Protein AF-A0A1C3YR83-F1 (afdb_monomer)

Structure (mmCIF, N/CA/C/O backbone):
data_AF-A0A1C3YR83-F1
#
_entry.id   AF-A0A1C3YR83-F1
#
loop_
_atom_site.group_PDB
_atom_site.id
_atom_site.type_symbol
_atom_site.label_atom_id
_atom_site.label_alt_id
_atom_site.label_comp_id
_atom_site.label_asym_id
_atom_site.label_entity_id
_atom_site.label_seq_id
_atom_site.pdbx_PDB_ins_code
_atom_site.Cartn_x
_atom_site.Cartn_y
_atom_site.Cartn_z
_atom_site.occupancy
_atom_site.B_iso_or_equiv
_atom_site.auth_seq_id
_atom_site.auth_comp_id
_atom_site.auth_asym_id
_atom_site.auth_atom_id
_atom_site.pdbx_PDB_model_num
ATOM 1 N N . MET A 1 1 ? 27.546 18.343 -14.899 1.00 38.28 1 MET A N 1
ATOM 2 C CA . MET A 1 1 ? 26.209 17.715 -14.937 1.00 38.28 1 MET A CA 1
ATOM 3 C C . MET A 1 1 ? 26.297 16.479 -14.062 1.00 38.28 1 MET A C 1
ATOM 5 O O . MET A 1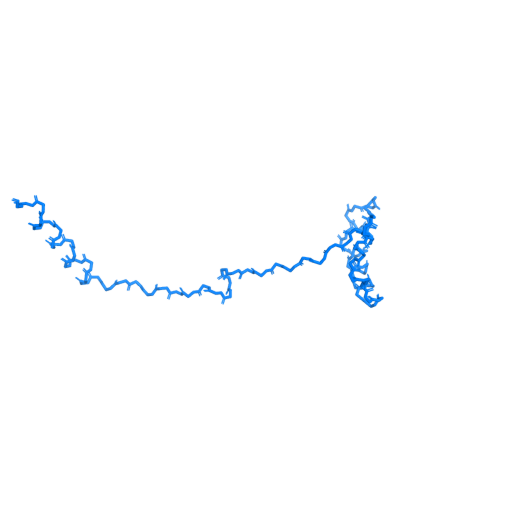 1 ? 26.949 15.526 -14.456 1.00 38.28 1 MET A O 1
ATOM 9 N N . SER A 1 2 ? 25.823 16.572 -12.818 1.00 39.84 2 SER A N 1
ATOM 10 C CA . SER A 1 2 ? 25.926 15.478 -11.846 1.00 39.84 2 SER A CA 1
ATOM 11 C C . SER 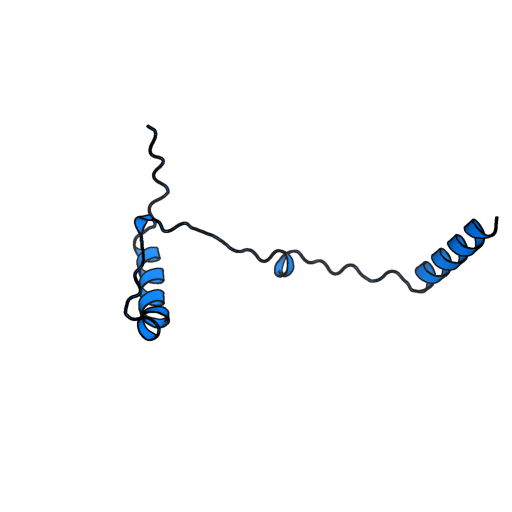A 1 2 ? 24.726 14.561 -12.046 1.00 39.84 2 SER A C 1
ATOM 13 O O . SER A 1 2 ? 23.626 14.869 -11.589 1.00 39.84 2 SER A O 1
ATOM 15 N N . SER A 1 3 ? 24.921 13.498 -12.823 1.00 47.28 3 SER A N 1
ATOM 16 C CA . SER A 1 3 ? 23.931 12.438 -12.986 1.00 47.28 3 SER A CA 1
ATOM 17 C C . SER A 1 3 ? 23.879 11.644 -11.685 1.00 47.28 3 SER A C 1
ATOM 19 O O . SER A 1 3 ? 24.779 10.872 -11.374 1.00 47.28 3 SER A O 1
ATOM 21 N N . GLN A 1 4 ? 22.855 11.905 -10.880 1.00 40.06 4 GLN A N 1
ATOM 22 C CA . GLN A 1 4 ? 22.513 11.100 -9.714 1.00 40.06 4 GLN A CA 1
ATOM 23 C C . GLN A 1 4 ? 21.866 9.801 -10.214 1.00 40.06 4 GLN A C 1
ATOM 25 O O . GLN A 1 4 ? 20.665 9.776 -10.480 1.00 40.06 4 GLN A O 1
ATOM 30 N N . GLU A 1 5 ? 22.650 8.737 -10.388 1.00 50.50 5 GLU A N 1
ATOM 31 C CA . GLU A 1 5 ? 22.104 7.391 -10.582 1.00 50.50 5 GLU A CA 1
ATOM 32 C C . GLU A 1 5 ? 21.618 6.870 -9.223 1.00 50.50 5 GLU A C 1
ATOM 34 O O . GLU A 1 5 ? 22.379 6.779 -8.258 1.00 50.50 5 GLU A O 1
ATOM 39 N N . GLY A 1 6 ? 20.310 6.624 -9.115 1.00 52.69 6 GLY A N 1
ATOM 40 C CA . GLY A 1 6 ? 19.703 6.051 -7.914 1.00 52.69 6 GLY A CA 1
ATOM 41 C C . GLY A 1 6 ? 20.199 4.622 -7.645 1.00 52.69 6 GLY A C 1
ATOM 42 O O . GLY A 1 6 ? 20.841 4.017 -8.501 1.00 52.69 6 GLY A O 1
ATOM 43 N N . PRO A 1 7 ? 19.906 4.045 -6.466 1.00 58.72 7 PRO A N 1
ATOM 44 C CA . PRO A 1 7 ? 20.368 2.704 -6.124 1.00 58.72 7 PRO A CA 1
ATOM 45 C C . PRO A 1 7 ? 19.798 1.666 -7.101 1.00 58.72 7 PRO A C 1
ATOM 47 O O . PRO A 1 7 ? 18.584 1.454 -7.148 1.00 58.72 7 PRO A O 1
ATOM 50 N N . THR A 1 8 ? 20.673 1.003 -7.859 1.00 61.81 8 THR A N 1
ATOM 51 C CA . THR A 1 8 ? 20.312 -0.097 -8.760 1.00 61.81 8 THR A CA 1
ATOM 52 C C . THR A 1 8 ? 19.697 -1.244 -7.945 1.00 61.81 8 THR A C 1
ATOM 54 O O . THR A 1 8 ? 20.337 -1.731 -7.007 1.00 61.81 8 THR A O 1
ATOM 57 N N . PRO A 1 9 ? 18.463 -1.694 -8.243 1.00 64.50 9 PRO A N 1
ATOM 58 C CA . PRO A 1 9 ? 17.840 -2.795 -7.514 1.00 64.50 9 PRO A CA 1
ATOM 59 C C . PRO A 1 9 ? 18.655 -4.086 -7.654 1.00 64.50 9 PRO A C 1
ATOM 61 O O . PRO A 1 9 ? 19.127 -4.410 -8.743 1.00 64.50 9 PRO A O 1
ATOM 64 N N . SER A 1 10 ? 18.781 -4.861 -6.572 1.00 72.44 10 SER A N 1
ATOM 65 C CA . SER A 1 10 ? 19.366 -6.202 -6.655 1.00 72.44 10 SER A CA 1
ATOM 66 C C . SER A 1 10 ? 18.525 -7.107 -7.570 1.00 72.44 10 SER A C 1
ATOM 68 O O . SER A 1 10 ? 17.294 -7.014 -7.600 1.00 72.44 10 SER A O 1
ATOM 70 N N . TYR A 1 11 ? 19.196 -7.999 -8.306 1.00 69.38 11 TYR A N 1
ATOM 71 C CA . TYR A 1 11 ? 18.606 -8.870 -9.335 1.00 69.38 11 TYR A CA 1
ATOM 72 C C . TYR A 1 11 ? 17.361 -9.642 -8.857 1.00 69.38 11 TYR A C 1
ATOM 74 O O . TYR A 1 11 ? 16.362 -9.725 -9.569 1.00 69.38 11 TYR A O 1
ATOM 82 N N . GLU A 1 12 ? 17.365 -10.124 -7.611 1.00 72.62 12 GLU A N 1
ATOM 83 C CA . GLU A 1 12 ? 16.244 -10.874 -7.027 1.00 72.62 12 GLU A CA 1
ATOM 84 C C . GLU A 1 12 ? 14.936 -10.073 -6.955 1.00 72.62 12 GLU A C 1
ATOM 86 O O . GLU A 1 12 ? 13.846 -10.620 -7.135 1.00 72.62 12 GLU A O 1
ATOM 91 N N . ARG A 1 13 ? 15.018 -8.757 -6.731 1.00 74.19 13 ARG A N 1
ATOM 92 C CA . ARG A 1 13 ? 13.830 -7.902 -6.634 1.00 74.19 13 ARG A CA 1
ATOM 93 C C . ARG A 1 13 ? 13.180 -7.694 -7.999 1.00 74.19 13 ARG A C 1
ATOM 95 O O . ARG A 1 13 ? 11.954 -7.715 -8.099 1.00 74.19 13 ARG A O 1
ATOM 102 N N . LEU A 1 14 ? 13.991 -7.511 -9.040 1.00 80.75 14 LEU A N 1
ATOM 103 C CA . LEU A 1 14 ? 13.503 -7.352 -10.411 1.00 80.75 14 LEU A CA 1
ATOM 104 C C . LEU A 1 14 ? 12.769 -8.607 -10.886 1.00 80.75 14 LEU A C 1
ATOM 106 O O . LEU A 1 14 ? 11.720 -8.491 -11.513 1.00 80.75 14 LEU A O 1
ATOM 110 N N . LEU A 1 15 ? 13.256 -9.794 -10.506 1.00 85.06 15 LEU A N 1
ATOM 111 C CA . LEU A 1 15 ? 12.576 -11.059 -10.793 1.00 85.06 15 LEU A CA 1
ATOM 112 C C . LEU A 1 15 ? 11.184 -11.130 -10.160 1.00 85.06 15 LEU A C 1
ATOM 114 O O . LEU A 1 15 ? 10.237 -11.560 -10.813 1.00 85.06 15 LEU A O 1
ATOM 118 N N . CYS A 1 16 ? 11.033 -10.685 -8.910 1.00 86.25 16 CYS A N 1
ATOM 119 C CA . CYS A 1 16 ? 9.731 -10.665 -8.241 1.00 86.25 16 CYS A CA 1
ATOM 120 C C . CYS A 1 16 ? 8.723 -9.768 -8.983 1.00 86.25 16 CYS A C 1
ATOM 122 O O . CYS A 1 16 ? 7.604 -10.196 -9.270 1.00 86.25 16 CYS A O 1
ATOM 124 N N . ILE A 1 17 ? 9.148 -8.558 -9.363 1.00 87.00 17 ILE A N 1
ATOM 125 C CA . ILE A 1 17 ? 8.318 -7.601 -10.110 1.00 87.00 17 ILE A CA 1
ATOM 126 C C . ILE A 1 17 ? 7.945 -8.167 -11.484 1.00 87.00 17 ILE A C 1
ATOM 128 O O . ILE A 1 17 ? 6.783 -8.117 -11.882 1.00 87.00 17 ILE A O 1
ATOM 132 N N . TYR A 1 18 ? 8.914 -8.747 -12.191 1.00 8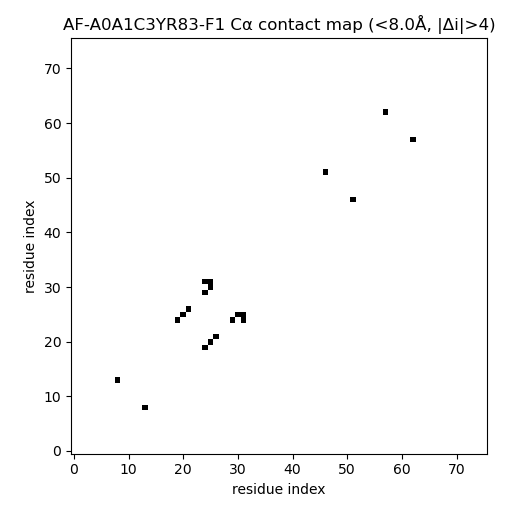9.31 18 TYR A N 1
ATOM 133 C CA . TYR A 1 18 ? 8.699 -9.329 -13.511 1.00 89.31 18 TYR A CA 1
ATOM 134 C C . TYR A 1 18 ? 7.737 -10.526 -13.470 1.00 89.31 18 TYR A C 1
ATOM 136 O O . TYR A 1 18 ? 6.813 -10.606 -14.277 1.00 89.31 18 TYR A O 1
ATOM 144 N N . ASN A 1 19 ? 7.883 -11.413 -12.483 1.00 92.12 19 ASN A N 1
ATOM 145 C CA . ASN A 1 19 ? 6.994 -12.563 -12.301 1.00 92.12 19 ASN A CA 1
ATOM 146 C C . ASN A 1 19 ? 5.546 -12.141 -12.023 1.00 92.12 19 ASN A C 1
ATOM 148 O O . ASN A 1 19 ? 4.616 -12.760 -12.538 1.00 92.12 19 ASN A O 1
ATOM 152 N N . TYR A 1 20 ? 5.345 -11.100 -11.211 1.00 90.88 20 TYR A N 1
ATOM 153 C CA . TYR A 1 20 ? 4.017 -10.535 -10.977 1.00 90.88 20 TYR A CA 1
ATOM 154 C C . TYR A 1 20 ? 3.439 -9.940 -12.265 1.00 90.88 20 TYR A C 1
ATOM 156 O O . TYR A 1 20 ? 2.313 -10.246 -12.643 1.00 90.88 20 TYR A O 1
ATOM 164 N N . PHE A 1 21 ? 4.241 -9.150 -12.979 1.00 91.44 21 PHE A N 1
ATOM 165 C CA . PHE A 1 21 ? 3.838 -8.515 -14.229 1.00 91.44 21 PHE A CA 1
ATOM 166 C C . PHE A 1 21 ? 3.385 -9.522 -15.294 1.00 91.44 21 PHE A C 1
ATOM 168 O O . PHE A 1 21 ? 2.358 -9.320 -15.939 1.00 91.44 21 PHE A O 1
ATOM 175 N N . GLN A 1 22 ? 4.096 -10.640 -15.443 1.00 92.62 22 GLN A N 1
ATOM 176 C CA . GLN A 1 22 ? 3.703 -11.691 -16.381 1.00 92.62 22 GLN A CA 1
ATOM 177 C C . GLN A 1 22 ? 2.365 -12.345 -16.022 1.00 92.62 22 GLN A C 1
ATOM 179 O O . GLN A 1 22 ? 1.577 -12.650 -16.916 1.00 92.62 22 GLN A O 1
ATO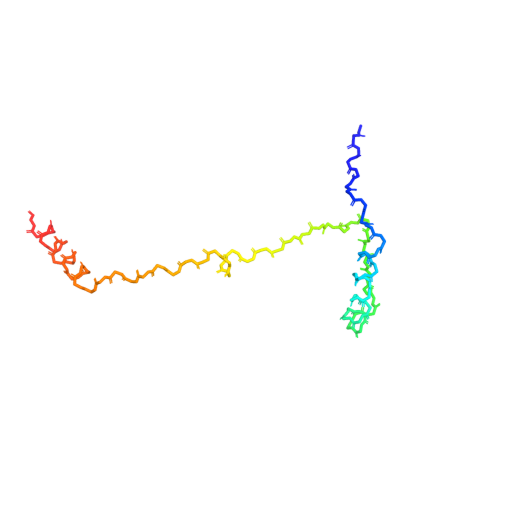M 184 N N . LYS A 1 23 ? 2.111 -12.575 -14.730 1.00 94.50 23 LYS A N 1
ATOM 185 C CA . LYS A 1 23 ? 0.897 -13.261 -14.269 1.00 94.50 23 LYS A CA 1
ATOM 186 C C . LYS A 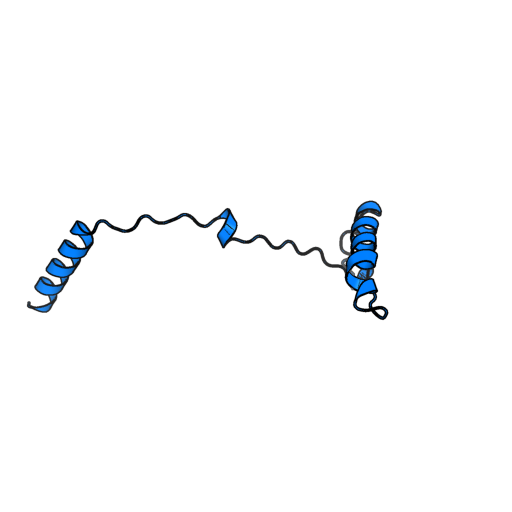1 23 ? -0.326 -12.360 -14.302 1.00 94.50 23 LYS A C 1
ATOM 188 O O . LYS A 1 23 ? -1.367 -12.787 -14.774 1.00 94.50 23 LYS A O 1
ATOM 193 N N . GLU A 1 24 ? -0.182 -11.128 -13.832 1.00 95.19 24 GLU A N 1
ATOM 194 C CA . GLU A 1 24 ? -1.327 -10.255 -13.569 1.00 95.19 24 GLU A CA 1
ATOM 195 C C . GLU A 1 24 ? -1.529 -9.196 -14.654 1.00 95.19 24 GLU A C 1
ATOM 197 O O . GLU A 1 24 ? -2.649 -8.750 -14.863 1.00 95.19 24 GLU A O 1
ATOM 202 N N . VAL A 1 25 ? -0.477 -8.765 -15.362 1.00 92.81 25 VAL A N 1
ATOM 203 C CA . VAL A 1 25 ? -0.598 -7.669 -16.341 1.00 92.81 25 VAL A CA 1
ATOM 204 C C . VAL A 1 25 ? -0.698 -8.201 -17.762 1.00 92.81 25 VAL A C 1
ATOM 206 O O . VAL A 1 25 ? -1.655 -7.873 -18.459 1.00 92.81 25 VAL A O 1
ATOM 209 N N . LEU A 1 26 ? 0.235 -9.057 -18.192 1.00 93.56 26 LEU A N 1
ATOM 210 C CA . LEU A 1 26 ? 0.257 -9.551 -19.577 1.00 93.56 26 LEU A CA 1
ATOM 211 C C . LEU A 1 26 ? -0.965 -10.405 -19.943 1.00 93.56 26 LEU A C 1
ATOM 213 O O . LEU A 1 26 ? -1.333 -10.461 -21.114 1.00 93.56 26 LEU A O 1
ATOM 217 N N . GLN A 1 27 ? -1.627 -11.028 -18.961 1.00 93.62 27 GLN A N 1
ATOM 218 C CA . GLN A 1 27 ? -2.890 -11.738 -19.194 1.00 93.62 27 GLN A CA 1
ATOM 219 C C . GLN A 1 27 ? -4.037 -10.805 -19.602 1.00 93.62 27 GLN A C 1
ATOM 221 O O . GLN A 1 27 ? -4.945 -11.227 -20.315 1.00 93.62 27 GLN A O 1
ATOM 226 N N . HIS A 1 28 ? -4.007 -9.550 -19.154 1.00 93.12 28 HIS A N 1
ATOM 227 C CA . HIS A 1 28 ? -5.051 -8.567 -19.433 1.00 93.12 28 HIS A CA 1
ATOM 228 C C . HIS A 1 28 ? -4.655 -7.589 -20.540 1.00 93.12 28 HIS A C 1
ATOM 230 O O . HIS A 1 28 ? -5.514 -7.147 -21.299 1.00 93.12 28 HIS A O 1
ATOM 236 N N . VAL A 1 29 ? -3.366 -7.254 -20.643 1.00 94.88 29 VAL A N 1
ATOM 237 C CA . VAL A 1 29 ? -2.828 -6.301 -21.618 1.00 94.88 29 VAL A CA 1
ATOM 238 C C . VAL A 1 29 ? -1.538 -6.871 -22.221 1.00 94.88 29 VAL A C 1
ATOM 240 O O . VAL A 1 29 ? -0.457 -6.660 -21.666 1.00 94.88 29 VAL A O 1
ATOM 243 N N . PRO A 1 30 ? -1.626 -7.575 -23.363 1.00 92.69 30 PRO A N 1
ATOM 244 C CA . PRO A 1 30 ? -0.472 -8.215 -24.001 1.00 92.69 30 PRO A CA 1
ATOM 245 C C . PRO A 1 30 ? 0.616 -7.230 -24.448 1.00 92.69 30 PRO A C 1
ATOM 247 O O . PRO A 1 30 ? 1.797 -7.564 -24.443 1.00 92.69 30 PRO A O 1
ATOM 250 N N . GLU A 1 31 ? 0.220 -6.001 -24.788 1.00 93.44 31 GLU A N 1
ATOM 251 C CA . GLU A 1 31 ? 1.115 -4.947 -25.290 1.00 93.44 31 GLU A CA 1
ATOM 252 C C . GLU A 1 31 ? 1.864 -4.208 -24.165 1.00 93.44 31 GLU A C 1
ATOM 254 O O . GLU A 1 31 ? 2.625 -3.269 -24.418 1.00 93.44 31 GLU A O 1
ATOM 259 N N . ALA A 1 32 ? 1.597 -4.558 -22.904 1.00 91.88 32 ALA A N 1
ATOM 260 C CA . ALA A 1 32 ? 2.195 -3.882 -21.767 1.00 91.88 32 ALA A CA 1
ATOM 261 C C . ALA A 1 32 ? 3.700 -4.173 -21.683 1.00 91.88 32 ALA A C 1
ATOM 263 O O . ALA A 1 32 ? 4.168 -5.281 -21.938 1.00 91.88 32 ALA A O 1
ATOM 264 N N . TRP A 1 33 ? 4.466 -3.186 -21.226 1.00 88.88 33 TR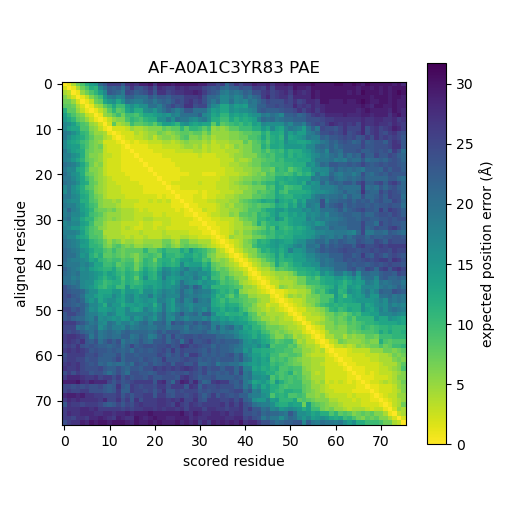P A N 1
ATOM 265 C CA . TRP A 1 33 ? 5.906 -3.307 -21.006 1.00 88.88 33 TRP A CA 1
ATOM 266 C C . TRP A 1 33 ? 6.330 -2.532 -19.752 1.00 88.88 33 TRP A C 1
ATOM 268 O O . TRP A 1 33 ? 5.648 -1.599 -19.325 1.00 88.88 33 TRP A O 1
ATOM 278 N N . ILE A 1 34 ? 7.456 -2.925 -19.145 1.00 84.31 34 ILE A N 1
ATOM 279 C CA . ILE A 1 34 ? 8.022 -2.270 -17.955 1.00 84.31 34 ILE A CA 1
ATOM 280 C C . ILE A 1 34 ? 9.285 -1.505 -18.344 1.00 84.31 34 ILE A C 1
ATOM 282 O O . ILE A 1 34 ? 10.205 -2.076 -18.928 1.00 84.31 34 ILE A O 1
ATOM 286 N N . ASN A 1 35 ? 9.372 -0.238 -17.935 1.00 85.25 35 ASN A N 1
ATOM 287 C CA . ASN A 1 35 ? 10.631 0.501 -17.929 1.00 85.25 35 ASN A CA 1
ATOM 288 C C . ASN A 1 35 ? 11.388 0.249 -16.613 1.00 85.25 35 ASN A C 1
ATOM 290 O O . ASN A 1 35 ? 11.104 0.872 -15.586 1.00 85.25 35 ASN A O 1
ATOM 294 N N . VAL A 1 36 ? 12.360 -0.662 -16.646 1.00 77.69 36 VAL A N 1
ATOM 295 C CA . VAL A 1 36 ? 13.147 -1.032 -15.458 1.00 77.69 36 VAL A CA 1
ATOM 296 C C . VAL A 1 36 ? 14.036 0.124 -14.983 1.00 77.69 36 VAL A C 1
ATOM 298 O O . VAL A 1 36 ? 14.176 0.332 -13.781 1.00 77.69 36 VAL A O 1
ATOM 301 N N . GLU A 1 37 ? 14.564 0.934 -15.901 1.00 74.94 37 GLU A N 1
ATOM 302 C CA . GLU A 1 37 ? 15.454 2.060 -15.584 1.00 74.94 37 GLU A CA 1
ATOM 303 C C . GLU A 1 37 ? 14.713 3.228 -14.920 1.00 74.94 37 GLU A C 1
ATOM 305 O O . GLU A 1 37 ? 15.257 3.918 -14.061 1.00 74.94 37 GLU A O 1
ATOM 310 N N . ALA A 1 38 ? 13.437 3.423 -15.262 1.00 71.50 38 ALA A N 1
ATOM 311 C CA . ALA A 1 38 ? 12.583 4.441 -14.652 1.00 71.50 38 ALA A CA 1
ATOM 312 C C . ALA A 1 38 ? 11.848 3.954 -13.387 1.00 71.50 38 ALA A C 1
ATOM 314 O O . ALA A 1 38 ? 11.007 4.680 -12.847 1.00 71.50 38 ALA A O 1
ATOM 315 N N . THR A 1 39 ? 12.129 2.737 -12.907 1.00 67.19 39 THR A N 1
ATOM 316 C CA . THR A 1 39 ? 11.439 2.166 -11.744 1.00 67.19 39 THR A CA 1
ATOM 317 C C . THR A 1 39 ? 11.835 2.915 -10.470 1.00 67.19 39 THR A C 1
ATOM 319 O O . THR A 1 39 ? 12.961 2.817 -9.988 1.00 67.19 39 THR A O 1
ATOM 322 N N . LYS A 1 40 ? 10.888 3.663 -9.894 1.00 69.44 40 LYS A N 1
ATOM 323 C CA . LYS A 1 40 ? 11.059 4.357 -8.610 1.00 69.44 40 LYS A CA 1
ATOM 324 C C . LYS A 1 40 ? 10.444 3.538 -7.484 1.00 69.44 40 LYS A C 1
ATOM 326 O O . LYS A 1 40 ? 9.330 3.038 -7.604 1.00 69.44 40 LYS A O 1
ATOM 331 N N . ILE A 1 41 ? 11.160 3.434 -6.369 1.00 65.69 41 ILE A N 1
ATOM 332 C CA . ILE A 1 41 ? 10.651 2.777 -5.166 1.00 65.69 41 ILE A CA 1
ATOM 333 C C . ILE A 1 41 ? 9.697 3.747 -4.462 1.00 65.69 41 ILE A C 1
ATOM 335 O O . ILE A 1 41 ? 10.135 4.750 -3.901 1.00 65.69 41 ILE A O 1
ATOM 339 N N . GLY A 1 42 ? 8.402 3.442 -4.494 1.00 62.12 42 GLY A N 1
ATOM 340 C CA . GLY A 1 42 ? 7.383 4.099 -3.681 1.00 62.12 42 GLY A CA 1
ATOM 341 C C . GLY A 1 42 ? 6.853 3.126 -2.634 1.00 62.12 42 GLY A C 1
ATOM 342 O O . GLY A 1 42 ? 6.479 2.007 -2.974 1.00 62.12 42 GLY A O 1
ATOM 343 N N . TYR A 1 43 ? 6.828 3.537 -1.369 1.00 66.88 43 TYR A N 1
ATOM 344 C CA . TYR A 1 43 ? 6.107 2.817 -0.322 1.00 66.88 43 TYR A CA 1
ATOM 345 C C . TYR A 1 43 ? 4.850 3.608 0.014 1.00 66.88 43 TYR A C 1
ATOM 347 O O . TYR A 1 43 ? 4.935 4.797 0.323 1.00 66.88 43 TYR A O 1
ATOM 355 N N . GLU A 1 44 ? 3.694 2.954 -0.023 1.00 74.12 44 GLU A N 1
ATOM 356 C CA . GLU A 1 44 ? 2.459 3.529 0.494 1.00 74.12 44 GLU A CA 1
ATOM 357 C C . GLU A 1 44 ? 2.247 3.035 1.926 1.00 74.12 44 GLU A C 1
ATOM 359 O O . GLU A 1 44 ? 2.060 1.844 2.175 1.00 74.12 44 GLU A O 1
ATOM 364 N N . ILE A 1 45 ? 2.293 3.955 2.888 1.00 75.88 45 ILE A N 1
ATOM 365 C CA . ILE A 1 45 ? 1.941 3.669 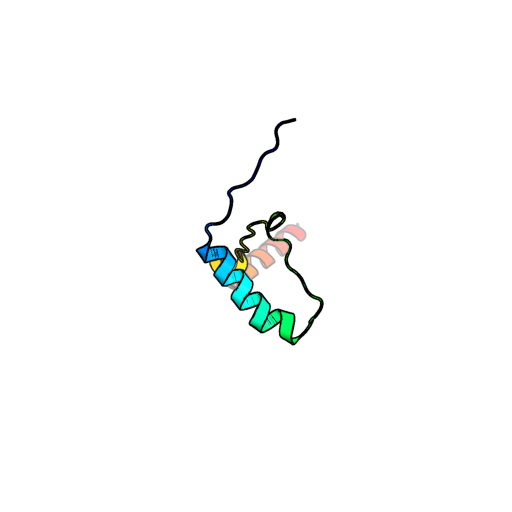4.279 1.00 75.88 45 ILE A CA 1
ATOM 366 C C . ILE A 1 45 ? 0.595 4.335 4.544 1.00 75.88 45 ILE A C 1
ATOM 368 O O . ILE A 1 45 ? 0.497 5.560 4.600 1.00 75.88 45 ILE A O 1
ATOM 372 N N . SER A 1 46 ? -0.453 3.529 4.728 1.00 76.44 46 SER A N 1
ATOM 373 C CA . SER A 1 46 ? -1.769 4.053 5.103 1.00 76.44 46 SER A CA 1
ATOM 374 C C . SER A 1 46 ? -1.727 4.588 6.535 1.00 76.44 46 SER A C 1
ATOM 376 O O . SER A 1 46 ? -1.826 3.830 7.505 1.00 76.44 46 SER A O 1
ATOM 378 N N . PHE A 1 47 ? -1.595 5.909 6.677 1.00 72.44 47 PHE A N 1
ATOM 379 C CA . PHE A 1 47 ? -1.558 6.550 7.992 1.00 72.44 47 PHE A CA 1
ATOM 380 C C . PHE A 1 47 ? -2.834 6.284 8.802 1.00 72.44 47 PHE A C 1
ATOM 382 O O . PHE A 1 47 ? -2.767 6.021 9.999 1.00 72.44 47 PHE A O 1
ATOM 389 N N . HIS A 1 48 ? -3.992 6.253 8.139 1.00 77.31 48 HIS A N 1
ATOM 390 C CA . HIS A 1 48 ? -5.275 5.935 8.768 1.00 77.31 48 HIS A CA 1
ATOM 391 C C . HIS A 1 48 ? -5.316 4.516 9.344 1.00 77.31 48 HIS A C 1
ATOM 393 O O . HIS A 1 48 ? -5.907 4.298 10.392 1.00 77.31 48 HIS A O 1
ATOM 399 N N . LYS A 1 49 ? -4.676 3.537 8.702 1.00 74.00 49 LYS A N 1
ATOM 400 C CA . LYS A 1 49 ? -4.684 2.161 9.211 1.00 74.00 49 LYS A CA 1
ATOM 401 C C . LYS A 1 49 ? -3.800 1.993 10.447 1.00 74.00 49 LYS A C 1
ATOM 403 O O . LYS A 1 49 ? -4.177 1.284 11.372 1.00 74.00 49 LYS A O 1
ATOM 408 N N . TYR A 1 50 ? -2.619 2.606 10.443 1.00 76.12 50 TYR A N 1
ATOM 409 C CA . TYR A 1 50 ? -1.593 2.336 11.458 1.00 76.12 50 TYR A CA 1
ATOM 410 C C . TYR A 1 50 ? -1.523 3.378 12.574 1.00 76.12 50 TYR A C 1
ATOM 412 O O . TYR A 1 50 ? -1.067 3.066 13.671 1.00 76.12 50 TYR A O 1
ATOM 420 N N . PHE A 1 51 ? -1.972 4.604 12.317 1.00 80.06 51 PHE A N 1
ATOM 421 C CA . PHE A 1 51 ? -1.819 5.727 13.243 1.00 80.06 51 PHE A CA 1
ATOM 422 C C . PHE A 1 51 ? -3.156 6.309 13.702 1.00 80.06 51 PHE A C 1
ATOM 424 O O . PHE A 1 51 ? -3.161 7.222 14.530 1.00 80.06 51 PHE A O 1
ATOM 431 N N . TYR A 1 52 ? -4.290 5.789 13.221 1.00 81.81 52 TYR A N 1
ATOM 432 C CA . TYR A 1 52 ? -5.586 6.219 13.727 1.00 81.81 52 TYR A CA 1
ATOM 433 C C . TYR A 1 52 ? -5.780 5.726 15.158 1.00 81.81 52 TYR A C 1
ATOM 435 O O . TYR A 1 52 ? -5.924 4.533 15.426 1.00 81.81 52 TYR A O 1
ATOM 443 N N . ARG A 1 53 ? -5.787 6.674 16.092 1.00 79.75 53 ARG A N 1
ATOM 444 C CA . ARG A 1 53 ? -6.239 6.448 17.459 1.00 79.75 53 ARG A CA 1
ATOM 445 C C . ARG A 1 53 ? -7.681 6.907 17.549 1.00 79.75 53 ARG A C 1
ATOM 447 O O . ARG A 1 53 ? -7.961 8.082 17.321 1.00 79.75 53 ARG A O 1
ATOM 454 N N . HIS A 1 54 ? -8.573 5.995 17.919 1.00 80.00 54 HIS A N 1
ATOM 455 C CA . HIS A 1 54 ? -9.930 6.371 18.286 1.00 80.00 54 HIS A CA 1
ATOM 456 C C . HIS A 1 54 ? -9.871 7.381 19.432 1.00 80.00 54 HIS A C 1
ATOM 458 O O . HIS A 1 54 ? -9.400 7.062 20.525 1.00 80.00 54 HIS A O 1
ATOM 464 N N . GLN A 1 55 ? -10.347 8.599 19.182 1.00 79.25 55 GLN A N 1
ATOM 465 C CA . GLN A 1 55 ? -10.672 9.507 20.268 1.00 79.25 55 GLN A CA 1
ATOM 466 C C . GLN A 1 55 ? -11.998 9.037 20.873 1.00 79.25 55 GLN A C 1
ATOM 468 O O . GLN A 1 55 ? -12.983 8.918 20.135 1.00 79.25 55 GLN A O 1
ATOM 473 N N . PRO A 1 56 ? -12.037 8.715 22.178 1.00 81.25 56 PRO A N 1
ATOM 474 C CA . PRO A 1 56 ? -13.297 8.426 22.835 1.00 81.25 56 PRO A CA 1
ATOM 475 C C . PRO A 1 56 ? -14.197 9.658 22.736 1.00 81.25 56 PRO A C 1
ATOM 477 O O . PRO A 1 56 ? -13.734 10.798 22.827 1.00 81.25 56 PRO A O 1
ATOM 480 N N . LEU A 1 57 ? -15.487 9.419 22.522 1.00 82.62 57 LEU A N 1
ATOM 481 C CA . LEU A 1 57 ? -16.486 10.480 22.534 1.00 82.62 57 LEU A CA 1
ATOM 482 C C . LEU A 1 57 ? -16.488 11.144 23.920 1.00 82.62 57 LEU A C 1
ATOM 484 O O . LEU A 1 57 ? -16.363 10.456 24.935 1.00 82.62 57 LEU A O 1
ATOM 488 N N . ARG A 1 58 ? -16.630 12.476 23.966 1.00 83.19 58 ARG A N 1
ATOM 489 C CA . ARG A 1 58 ? -16.846 13.190 25.235 1.00 83.19 58 ARG A CA 1
ATOM 490 C C . ARG A 1 58 ? -18.112 12.667 25.917 1.00 83.19 58 ARG A C 1
ATOM 492 O O . ARG A 1 58 ? -19.068 12.286 25.240 1.00 83.19 58 ARG A O 1
ATOM 499 N N . ASN A 1 59 ? -18.117 12.669 27.251 1.00 85.44 59 ASN A N 1
ATOM 500 C CA . ASN A 1 59 ? -19.279 12.259 28.038 1.00 85.44 59 ASN A CA 1
ATOM 501 C C . ASN A 1 59 ? -20.480 13.173 27.713 1.00 85.44 59 ASN A C 1
ATOM 503 O O . ASN A 1 59 ? -20.343 14.392 27.600 1.00 85.44 59 ASN A O 1
ATOM 507 N N . LEU A 1 60 ? -21.666 12.578 27.571 1.00 82.88 60 LEU A N 1
ATOM 508 C CA . LEU A 1 60 ? -22.924 13.276 27.310 1.00 82.88 60 LEU A CA 1
ATOM 509 C C . LEU A 1 60 ? -23.231 14.359 28.359 1.00 82.88 60 LEU A C 1
ATOM 511 O O . LEU A 1 60 ? -23.781 15.411 28.025 1.00 82.88 60 LEU A O 1
ATOM 515 N N . GLU A 1 61 ? -22.848 14.125 29.613 1.00 83.88 61 GLU A N 1
ATOM 516 C CA . GLU A 1 61 ? -23.009 15.082 30.713 1.00 83.88 61 GLU A CA 1
ATOM 517 C C . GLU A 1 61 ? -22.179 16.350 30.483 1.00 83.88 61 GLU A C 1
ATOM 519 O O . GLU A 1 61 ? -22.686 17.458 30.658 1.00 83.88 61 GLU A O 1
ATOM 524 N N . GLU A 1 62 ? -20.941 16.208 29.997 1.00 83.12 62 GLU A N 1
ATOM 525 C CA . GLU A 1 62 ? -20.087 17.348 29.647 1.00 83.12 62 GLU A CA 1
ATOM 526 C C . GLU A 1 62 ? -20.643 18.131 28.456 1.00 83.12 62 GLU A C 1
ATOM 528 O O . GLU A 1 62 ? -20.628 19.358 28.462 1.00 83.12 62 GLU A O 1
ATOM 533 N N . ILE A 1 63 ? -21.173 17.434 27.445 1.00 83.38 63 ILE A N 1
ATOM 534 C CA . ILE A 1 63 ? -21.794 18.066 26.270 1.00 83.38 63 ILE A CA 1
ATOM 535 C C . ILE A 1 63 ? -23.009 18.900 26.697 1.00 83.38 63 ILE A C 1
ATOM 537 O O . ILE A 1 63 ? -23.217 20.014 26.214 1.00 83.38 63 ILE A O 1
ATOM 541 N N . THR A 1 64 ? -23.807 18.374 27.627 1.00 84.12 64 THR A N 1
ATOM 542 C CA . THR A 1 64 ? -25.002 19.052 28.144 1.00 84.12 64 THR A CA 1
ATOM 543 C C . THR A 1 64 ? -24.629 20.256 29.011 1.00 84.12 64 THR A C 1
ATOM 545 O O . THR A 1 64 ? -25.244 21.317 28.886 1.00 84.12 64 THR A O 1
ATOM 548 N N . ALA A 1 65 ? -23.597 20.122 29.849 1.00 86.19 65 ALA A N 1
ATOM 549 C CA . ALA A 1 65 ? -23.075 21.208 30.673 1.00 86.19 65 ALA A CA 1
ATOM 550 C C . ALA A 1 65 ? -22.489 22.350 29.825 1.00 86.19 65 ALA A C 1
ATOM 552 O O . ALA A 1 65 ? -22.813 23.513 30.075 1.00 86.19 65 ALA A O 1
ATOM 553 N N . ASP A 1 66 ? -21.709 22.032 28.788 1.00 82.50 66 ASP A N 1
ATOM 554 C CA . ASP A 1 66 ? -21.182 23.023 27.842 1.00 82.50 66 ASP A CA 1
ATOM 555 C C . ASP A 1 66 ? -22.317 23.749 27.110 1.00 82.50 66 ASP A C 1
ATOM 557 O O . ASP A 1 66 ? -22.294 24.975 26.996 1.00 82.50 66 ASP A O 1
ATOM 561 N N . LYS A 1 67 ? -23.348 23.020 26.662 1.00 82.31 67 LYS A N 1
ATOM 562 C CA . LYS A 1 67 ? -24.518 23.613 26.000 1.00 82.31 67 LYS A CA 1
ATOM 563 C C . LYS A 1 67 ? -25.227 24.625 26.908 1.00 82.31 67 LYS A C 1
ATOM 565 O O . LYS A 1 67 ? -25.459 25.757 26.492 1.00 82.31 67 LYS A O 1
ATOM 570 N N . LEU A 1 68 ? -25.506 24.249 28.155 1.00 84.12 68 LEU A N 1
ATOM 571 C CA . LEU A 1 68 ? -26.138 25.128 29.148 1.00 84.12 68 LEU A CA 1
ATOM 572 C C . LEU A 1 68 ? -25.265 26.342 29.500 1.00 84.12 68 LEU A C 1
ATOM 574 O O . LEU A 1 68 ? -25.777 27.443 29.712 1.00 84.12 68 LEU A O 1
ATOM 578 N N . ALA A 1 69 ? -23.946 26.157 29.577 1.00 85.75 69 ALA A N 1
ATOM 579 C CA . ALA A 1 69 ? -23.006 27.243 29.835 1.00 85.75 69 ALA A CA 1
ATOM 580 C C . ALA A 1 69 ? -22.961 28.247 28.672 1.00 85.75 69 ALA A C 1
ATOM 582 O O . ALA A 1 69 ? -22.924 29.456 28.908 1.00 85.75 69 ALA A O 1
ATOM 583 N N . LEU A 1 70 ? -23.008 27.761 27.427 1.00 81.50 70 LEU A N 1
ATOM 584 C CA . LEU A 1 70 ? -23.088 28.599 26.229 1.00 81.50 70 LEU A CA 1
ATOM 585 C C . LEU A 1 70 ? -24.410 29.371 26.167 1.00 81.50 70 LEU A C 1
ATOM 587 O O . LEU A 1 70 ? -24.386 30.575 25.928 1.00 81.50 70 LEU A O 1
ATOM 591 N N . GLU A 1 71 ? -25.541 28.719 26.451 1.00 80.44 71 GLU A N 1
ATOM 592 C CA . GLU A 1 71 ? -26.860 29.369 26.514 1.00 80.44 71 GLU A CA 1
ATOM 593 C C . GLU A 1 71 ? -26.868 30.520 27.535 1.00 80.44 71 GLU A C 1
ATOM 595 O O . GLU A 1 71 ? -27.257 31.640 27.205 1.00 80.44 71 GLU A O 1
ATOM 600 N N . LYS A 1 72 ? -26.325 30.300 28.741 1.00 80.12 72 LYS A N 1
ATOM 601 C CA . LYS A 1 72 ? -26.200 31.347 29.772 1.00 80.12 72 LYS A CA 1
ATOM 602 C C . LYS A 1 72 ? -25.315 32.524 29.357 1.00 80.12 72 LYS A C 1
ATOM 604 O O . LYS A 1 72 ? -25.552 33.639 29.808 1.00 80.12 72 LYS A O 1
ATOM 609 N N . LYS A 1 73 ? -24.294 32.289 28.530 1.00 73.19 73 LYS A N 1
ATOM 610 C CA . LYS A 1 73 ? -23.341 33.323 28.098 1.00 73.19 73 LYS A CA 1
ATOM 611 C C . LYS A 1 73 ? -23.901 34.226 26.995 1.00 73.19 73 LYS A C 1
ATOM 613 O O . LYS A 1 73 ? -23.454 35.357 26.875 1.00 73.19 73 LYS A O 1
ATOM 618 N N . VAL A 1 74 ? -24.851 33.727 26.201 1.00 69.38 74 VAL A N 1
ATOM 619 C CA . VAL A 1 74 ? -25.505 34.476 25.110 1.00 69.38 74 VAL A CA 1
ATOM 620 C C . VAL A 1 74 ? -26.710 35.282 25.609 1.00 69.38 74 VAL A C 1
ATOM 622 O O . VAL A 1 74 ? -27.099 36.261 24.985 1.00 69.38 74 VAL A O 1
ATOM 625 N N . THR A 1 75 ? -27.310 34.889 26.734 1.00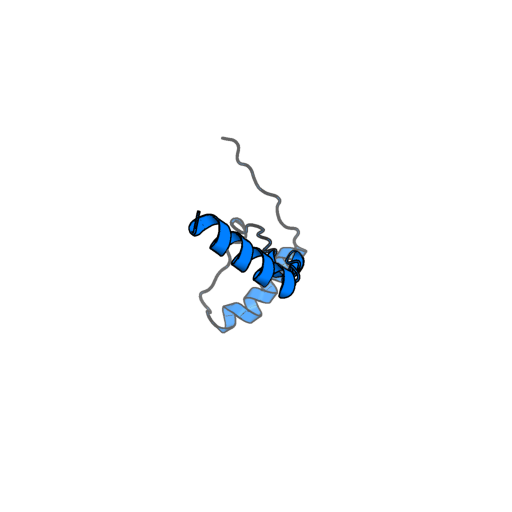 59.19 75 THR A N 1
ATOM 626 C CA . THR A 1 75 ? -28.444 35.601 27.356 1.00 59.19 75 THR A CA 1
ATOM 627 C C . THR A 1 75 ? -28.015 36.749 28.287 1.00 59.19 75 THR A C 1
ATOM 629 O O . THR A 1 75 ? -28.872 37.398 28.883 1.00 59.19 75 THR A O 1
ATOM 632 N N . SER A 1 76 ? -26.711 37.02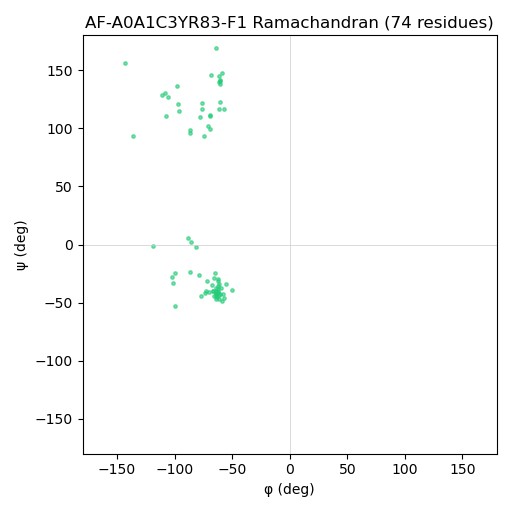1 28.412 1.00 51.97 76 SER A N 1
ATOM 633 C CA . SER A 1 76 ? -26.169 38.143 29.191 1.00 51.97 76 SER A CA 1
ATOM 634 C C . SER A 1 76 ? -25.743 39.300 28.301 1.00 51.97 76 SER A C 1
ATOM 636 O O . SER A 1 76 ? -25.771 40.431 28.833 1.00 51.97 76 SER A O 1
#

Mean predicted aligned error: 14.44 Å

Foldseek 3Di:
DDPPQPDQDDPVVVVVVVVCCVVPPCVPPVPDDDDSSPDDDDDDDDCCVPPDDDDDDPDPVVVVVVVVVVVVVVVD

Sequence (76 aa):
MSSQEGPTPSYERLLCIYNYFQKEVLQHVPEAWINVEATKIGYEISFHKYFYRHQPLRNLEEITADKLALEKKVTS

Radius of gyration: 27.74 Å; Cα contacts (8 Å, |Δi|>4): 10; chains: 1; bounding box: 55×51×56 Å

Organism: NCBI:txid1335309

Solvent-accessible surface area (backbone atoms only — not comparable to full-atom values): 5195 Å² total; per-residue (Å²): 134,88,81,82,78,70,88,78,78,57,70,72,58,55,51,54,55,50,55,48,42,57,66,67,40,43,75,79,37,75,88,66,82,83,64,74,89,75,64,72,94,78,83,88,76,61,55,70,79,78,66,62,71,86,74,78,78,79,56,67,68,58,55,52,50,52,51,54,52,51,54,59,63,72,77,107

pLDDT: mean 77.38, std 13.56, range [38.28, 95.19]

Secondary structure (DSSP, 8-state):
----PPPPPPHHHHHHHHHHIIIIITTT-TT----STT--------HHHHH-PPPPPPPHHHHHHHHHHHHHHH--